Protein AF-A0A1B7VF75-F1 (afdb_monomer_lite)

Secondary structure (DSSP, 8-state):
---------PPPPP---PPPEE---EE------TTEEEPPBEEPPPEETTS------EEESS-SSS--EEPSSS--SSSB--EEESS--EEE-

Radius of gyration: 23.59 Å; chains: 1; bounding box: 65×38×61 Å

Foldseek 3Di:
DDDDDDDDDDDDDDDDDWWDKDQFDKDQDDDDAAFDWGDKIATDLIDTGPSDDWFWKWKALPDQPDRTDTDPDPGGDRIDGPTHHRGDMHMGD

Structure (mmCIF, N/CA/C/O backbone):
data_AF-A0A1B7VF75-F1
#
_entry.id   AF-A0A1B7VF75-F1
#
loop_
_atom_site.group_PDB
_atom_site.id
_atom_site.type_symbol
_atom_site.label_atom_id
_atom_site.label_alt_id
_atom_site.label_comp_id
_atom_site.label_asym_id
_atom_site.label_entity_id
_atom_site.label_seq_id
_atom_site.pdbx_PDB_ins_code
_atom_site.Cartn_x
_atom_site.Cartn_y
_atom_site.Cartn_z
_atom_site.occupancy
_atom_site.B_iso_or_equiv
_atom_site.auth_seq_id
_atom_site.auth_comp_id
_atom_site.auth_asym_id
_atom_site.auth_atom_id
_atom_site.pdbx_PDB_model_num
ATOM 1 N N . THR A 1 1 ? -50.917 27.760 43.974 1.00 42.25 1 THR A N 1
ATOM 2 C CA . THR A 1 1 ? -50.860 27.251 42.590 1.00 42.25 1 THR A CA 1
ATOM 3 C C . THR A 1 1 ? -49.492 26.639 42.367 1.00 42.25 1 THR A C 1
ATOM 5 O O . THR A 1 1 ? -48.521 27.355 42.173 1.00 42.25 1 THR A O 1
ATOM 8 N N . THR A 1 2 ? -49.362 25.324 42.505 1.00 49.38 2 THR A N 1
ATOM 9 C CA . THR A 1 2 ? -48.100 24.629 42.214 1.00 49.38 2 THR A CA 1
ATOM 10 C C . THR A 1 2 ? -48.004 24.443 40.704 1.00 49.38 2 THR A C 1
ATOM 12 O O . THR A 1 2 ? -48.758 23.668 40.124 1.00 49.38 2 THR A O 1
ATOM 15 N N . SER A 1 3 ? -47.129 25.218 40.060 1.00 53.62 3 SER A N 1
ATOM 16 C CA . SER A 1 3 ? -46.789 25.037 38.647 1.00 53.62 3 SER A CA 1
ATOM 17 C C . SER A 1 3 ? -45.984 23.745 38.524 1.00 53.62 3 SER A C 1
ATOM 19 O O . SER A 1 3 ? -44.840 23.684 38.976 1.00 53.62 3 SER A O 1
ATOM 21 N N . GLY A 1 4 ? -46.614 22.688 38.010 1.00 56.75 4 GLY A N 1
ATOM 22 C CA . GLY A 1 4 ? -45.951 21.422 37.716 1.00 56.75 4 GLY A CA 1
ATOM 23 C C . GLY A 1 4 ? -44.903 21.640 36.631 1.00 56.75 4 GLY A C 1
ATOM 24 O O . GLY A 1 4 ? -45.242 21.991 35.505 1.00 56.75 4 GLY A O 1
ATOM 25 N N . GLY A 1 5 ? -43.631 21.477 36.990 1.00 61.47 5 GLY A N 1
ATOM 26 C CA . GLY A 1 5 ? -42.525 21.531 36.044 1.00 61.47 5 GLY A CA 1
ATOM 27 C C . GLY A 1 5 ? -42.592 20.341 35.094 1.00 61.47 5 GLY A C 1
ATOM 28 O O . GLY A 1 5 ? -42.446 19.198 35.520 1.00 61.47 5 GLY A O 1
ATOM 29 N N . CYS A 1 6 ? -42.813 20.607 33.811 1.00 62.97 6 CYS A N 1
ATOM 30 C CA . CYS A 1 6 ? -42.640 19.609 32.767 1.00 62.97 6 CYS A CA 1
ATOM 31 C C . CYS A 1 6 ? -41.138 19.409 32.541 1.00 62.97 6 CYS A C 1
ATOM 33 O O . CYS A 1 6 ? -40.471 20.289 32.001 1.00 62.97 6 CYS A O 1
ATOM 35 N N . THR A 1 7 ? -40.602 18.270 32.966 1.00 71.31 7 THR A N 1
ATOM 36 C CA . THR A 1 7 ? -39.256 17.830 32.589 1.00 71.31 7 THR A CA 1
ATOM 37 C C . THR A 1 7 ? -39.379 16.848 31.434 1.00 71.31 7 THR A C 1
ATOM 39 O O . THR A 1 7 ? -39.883 15.742 31.623 1.00 71.31 7 THR A O 1
ATOM 42 N N . ASP A 1 8 ? -38.927 17.256 30.252 1.00 64.69 8 ASP A N 1
ATOM 43 C CA . ASP A 1 8 ? -38.750 16.376 29.100 1.00 64.69 8 ASP A CA 1
ATOM 44 C C . ASP A 1 8 ? -37.265 16.013 28.996 1.00 64.69 8 ASP A C 1
ATOM 46 O O . ASP A 1 8 ? -36.403 16.893 29.023 1.00 64.69 8 ASP A O 1
ATOM 50 N N . THR A 1 9 ? -36.957 14.718 28.961 1.00 73.31 9 THR A N 1
ATOM 51 C CA . THR A 1 9 ? -35.574 14.228 28.878 1.00 73.31 9 THR A CA 1
ATOM 52 C C . THR A 1 9 ? -35.445 13.423 27.597 1.00 73.31 9 THR A C 1
ATOM 54 O O . THR A 1 9 ? -36.079 12.379 27.454 1.00 73.31 9 THR A O 1
ATOM 57 N N . SER A 1 10 ? -34.636 13.910 26.654 1.00 75.25 10 SER A N 1
ATOM 58 C CA . SER A 1 10 ? -34.395 13.219 25.386 1.00 75.25 10 SER A CA 1
ATOM 59 C C . SER A 1 10 ? -33.795 11.828 25.608 1.00 75.25 10 SER A C 1
ATOM 61 O O . SER A 1 10 ? -33.032 11.619 26.554 1.00 75.25 10 SER A O 1
A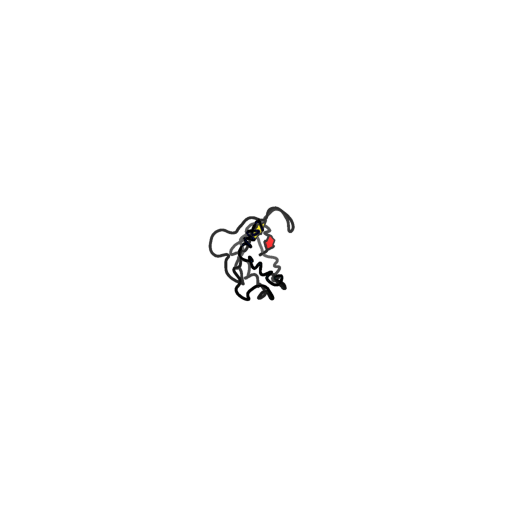TOM 63 N N . ALA A 1 11 ? -34.074 10.895 24.694 1.00 78.19 11 ALA A N 1
ATOM 64 C CA . ALA A 1 11 ? -33.445 9.578 24.702 1.00 78.19 11 ALA A CA 1
ATOM 65 C C . ALA A 1 11 ? -31.909 9.690 24.662 1.00 78.19 11 ALA A C 1
ATOM 67 O O . ALA A 1 11 ? -31.351 10.518 23.938 1.00 78.19 11 ALA A O 1
ATOM 68 N N . ALA A 1 12 ? -31.229 8.847 25.439 1.00 76.81 12 ALA A N 1
ATOM 69 C CA . ALA A 1 12 ? -29.775 8.764 25.419 1.00 76.81 12 ALA A CA 1
ATOM 70 C C . ALA A 1 12 ? -29.292 8.166 24.085 1.00 76.81 12 ALA A C 1
ATOM 72 O O . ALA A 1 12 ? -29.841 7.170 23.614 1.00 76.81 12 ALA A O 1
ATOM 73 N N . VAL A 1 13 ? -28.258 8.767 23.491 1.00 77.50 13 VAL A N 1
ATOM 74 C CA . VAL A 1 13 ? -27.582 8.250 22.292 1.00 77.50 13 VAL A CA 1
ATOM 75 C C . VAL A 1 13 ? -26.316 7.521 22.728 1.00 77.50 13 VAL A C 1
ATOM 77 O O . VAL A 1 13 ? -25.467 8.101 23.402 1.00 77.50 13 VAL A O 1
ATOM 80 N N . GLU A 1 14 ? -26.182 6.256 22.336 1.00 74.25 14 GLU A N 1
ATOM 81 C CA . GLU A 1 14 ? -24.962 5.482 22.550 1.00 74.25 14 GLU A CA 1
ATOM 82 C C . GLU A 1 14 ? -23.959 5.750 21.421 1.00 74.25 14 GLU A C 1
ATOM 84 O O . GLU A 1 14 ? -24.295 5.676 20.239 1.00 74.25 14 GLU A O 1
ATOM 89 N N . VAL A 1 15 ? -22.712 6.048 21.790 1.00 74.56 15 VAL A N 1
ATOM 90 C CA . VAL A 1 15 ? -21.588 6.159 20.855 1.00 74.56 15 VAL A CA 1
ATOM 91 C C . VAL A 1 15 ? -20.574 5.083 21.215 1.00 74.56 15 VAL A C 1
ATOM 93 O O . VAL A 1 15 ? -19.870 5.188 22.219 1.00 74.56 15 VAL A O 1
ATOM 96 N N . THR A 1 16 ? -20.495 4.040 20.395 1.00 76.12 16 THR A N 1
ATOM 97 C CA . THR A 1 16 ? -19.532 2.953 20.585 1.00 76.12 16 THR A CA 1
ATOM 98 C C . THR A 1 16 ? -18.207 3.304 19.914 1.00 76.12 16 THR A C 1
ATOM 100 O O . THR A 1 16 ? -18.154 3.559 18.712 1.00 76.12 16 THR A O 1
ATOM 103 N N . VAL A 1 17 ? -17.116 3.291 20.681 1.00 76.06 17 VAL A N 1
ATOM 104 C CA . VAL A 1 17 ? -15.760 3.467 20.145 1.00 76.06 17 VAL A CA 1
ATOM 105 C C . VAL A 1 17 ? -15.183 2.095 19.814 1.00 76.06 17 VAL A C 1
ATOM 107 O O . VAL A 1 17 ? -14.957 1.278 20.706 1.00 76.06 17 VAL A O 1
ATOM 110 N N . ASN A 1 18 ? -14.937 1.824 18.533 1.00 77.62 18 ASN A N 1
ATOM 111 C CA . ASN A 1 18 ? -14.275 0.588 18.127 1.00 77.62 18 ASN A CA 1
ATOM 112 C C . ASN A 1 18 ? -12.782 0.605 18.505 1.00 77.62 18 ASN A C 1
ATOM 114 O O . ASN A 1 18 ? -12.145 1.659 18.431 1.00 77.62 18 ASN A O 1
ATOM 118 N N . PRO A 1 19 ? -12.195 -0.556 18.851 1.00 79.62 19 PRO A N 1
ATOM 119 C CA . PRO A 1 19 ? -10.755 -0.666 19.049 1.00 79.62 19 PRO A CA 1
ATOM 120 C C . PRO A 1 19 ? -9.985 -0.226 17.798 1.00 79.62 19 PRO A C 1
ATOM 122 O O . PRO A 1 19 ? -10.424 -0.478 16.675 1.00 79.62 19 PRO A O 1
ATOM 125 N N . ALA A 1 20 ? -8.814 0.385 17.983 1.00 84.19 20 ALA A N 1
ATOM 126 C CA . ALA A 1 20 ? -7.941 0.740 16.868 1.00 84.19 20 AL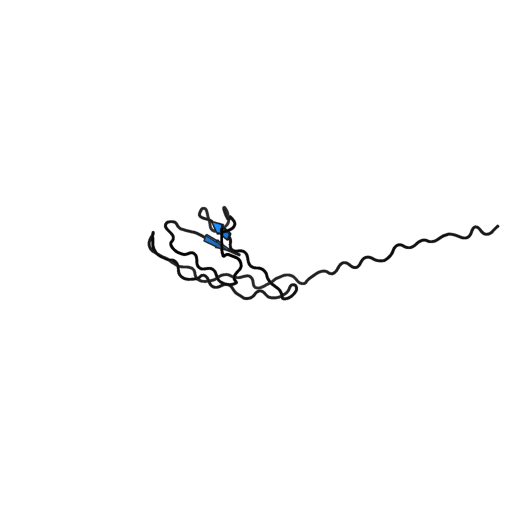A A CA 1
ATOM 127 C C . ALA A 1 20 ? -7.544 -0.505 16.053 1.00 84.19 20 ALA A C 1
ATOM 129 O O . ALA A 1 20 ? -7.381 -1.594 16.608 1.00 84.19 20 ALA A O 1
ATOM 130 N N . ILE A 1 21 ? -7.382 -0.337 14.738 1.00 87.00 21 ILE A N 1
ATOM 131 C CA . ILE A 1 21 ? -6.799 -1.372 13.877 1.00 87.00 21 ILE A CA 1
ATOM 132 C C . ILE A 1 21 ? -5.283 -1.368 14.091 1.00 87.00 21 ILE A C 1
ATOM 134 O O . ILE A 1 21 ? -4.650 -0.313 14.027 1.00 87.00 21 ILE A O 1
ATOM 138 N N . ALA A 1 22 ? -4.707 -2.544 14.310 1.00 87.56 22 ALA A N 1
ATOM 139 C CA . ALA A 1 22 ? -3.274 -2.763 14.447 1.00 87.56 22 ALA A CA 1
ATOM 140 C C . ALA A 1 22 ? -2.773 -3.785 13.412 1.00 87.56 22 ALA A C 1
ATOM 142 O O . ALA A 1 22 ? -3.552 -4.403 12.683 1.00 87.56 22 ALA A O 1
ATOM 143 N N . ASP A 1 23 ? -1.449 -3.910 13.303 1.00 87.00 23 ASP A N 1
ATOM 144 C CA . ASP A 1 23 ? -0.766 -4.889 12.451 1.00 87.00 23 ASP A CA 1
ATOM 145 C C . ASP A 1 23 ? -1.143 -4.849 10.961 1.00 87.00 23 ASP A C 1
ATOM 147 O O . ASP A 1 23 ? -1.095 -5.868 10.279 1.00 87.00 23 ASP A O 1
ATOM 151 N N . ASN A 1 24 ? -1.478 -3.679 10.405 1.00 88.94 24 ASN A N 1
ATOM 152 C CA . ASN A 1 24 ? -1.684 -3.512 8.962 1.00 88.94 24 ASN A CA 1
ATOM 153 C C . ASN A 1 24 ? -0.340 -3.334 8.223 1.00 88.94 24 ASN A C 1
ATOM 155 O O . ASN A 1 24 ? 0.048 -2.225 7.865 1.00 88.94 24 ASN A O 1
ATOM 159 N N . THR A 1 25 ? 0.400 -4.426 8.007 1.00 89.00 25 THR A N 1
ATOM 160 C CA . THR A 1 25 ? 1.749 -4.396 7.403 1.00 89.00 25 THR A CA 1
ATOM 161 C C . THR A 1 25 ? 1.806 -5.065 6.030 1.00 89.00 25 THR A C 1
ATOM 163 O O . THR A 1 25 ? 0.982 -5.919 5.709 1.00 89.00 25 THR A O 1
ATOM 166 N N . ALA A 1 26 ? 2.781 -4.675 5.207 1.00 91.62 26 ALA A N 1
ATOM 167 C CA . ALA A 1 26 ? 3.047 -5.261 3.896 1.00 91.62 26 ALA A CA 1
ATOM 168 C C . ALA A 1 26 ? 4.533 -5.621 3.776 1.00 91.62 26 ALA A C 1
ATOM 170 O O . ALA A 1 26 ? 5.402 -4.828 4.139 1.00 91.62 26 ALA A O 1
ATOM 171 N N . THR A 1 27 ? 4.828 -6.808 3.251 1.00 90.06 27 THR A N 1
ATOM 172 C CA . THR A 1 27 ? 6.195 -7.318 3.061 1.00 90.06 27 THR A CA 1
ATOM 173 C C . THR A 1 27 ? 6.393 -7.830 1.634 1.00 90.06 27 THR A C 1
ATOM 175 O O . THR A 1 27 ? 5.431 -8.023 0.890 1.00 90.06 27 THR A O 1
ATOM 178 N N . GLY A 1 28 ? 7.652 -8.033 1.230 1.00 84.62 28 GLY A N 1
ATOM 179 C CA . GLY A 1 28 ? 7.98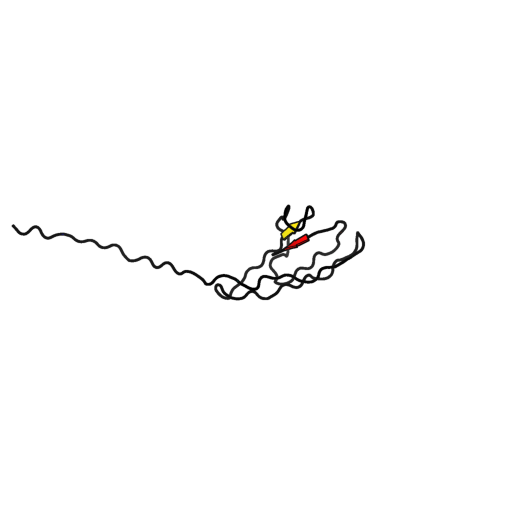9 -8.474 -0.131 1.00 84.62 28 GLY A CA 1
ATOM 180 C C . GLY A 1 28 ? 8.611 -7.381 -1.000 1.00 84.62 28 GLY A C 1
ATOM 181 O O . GLY A 1 28 ? 8.252 -7.235 -2.168 1.00 84.62 28 GLY A O 1
ATOM 182 N N . LYS A 1 29 ? 9.554 -6.608 -0.439 1.00 88.31 29 LYS A N 1
ATOM 183 C CA . LYS A 1 29 ? 10.422 -5.720 -1.226 1.00 88.31 29 LYS A CA 1
ATOM 184 C C . LYS A 1 29 ? 11.201 -6.556 -2.242 1.00 88.31 29 LYS A C 1
ATOM 186 O O . LYS A 1 29 ? 11.790 -7.571 -1.884 1.00 88.31 29 LYS A O 1
ATOM 191 N N . GLN A 1 30 ? 11.223 -6.102 -3.487 1.00 89.31 30 GLN A N 1
ATOM 192 C CA . GLN A 1 30 ? 11.842 -6.816 -4.597 1.00 89.31 30 GLN A CA 1
ATOM 193 C C . GLN A 1 30 ? 12.662 -5.860 -5.457 1.00 89.31 30 GLN A C 1
ATOM 195 O O . GLN A 1 30 ? 12.335 -4.678 -5.570 1.00 89.31 30 GLN A O 1
ATOM 200 N N . THR A 1 31 ? 13.700 -6.403 -6.086 1.00 91.38 31 THR A N 1
ATOM 201 C CA . THR A 1 31 ? 14.449 -5.747 -7.158 1.00 91.38 31 THR A CA 1
ATOM 202 C C . THR A 1 31 ? 14.227 -6.571 -8.416 1.00 91.38 31 THR A C 1
ATOM 204 O O . THR A 1 31 ? 14.593 -7.742 -8.453 1.00 91.38 31 THR A O 1
ATOM 207 N N . ILE A 1 32 ? 13.597 -5.973 -9.423 1.00 91.62 32 ILE A N 1
ATOM 208 C CA . ILE A 1 32 ? 13.271 -6.615 -10.700 1.00 91.62 32 ILE A CA 1
ATOM 209 C C . ILE A 1 32 ? 13.803 -5.772 -11.861 1.00 91.62 32 ILE A C 1
ATOM 211 O O . ILE A 1 32 ? 14.034 -4.571 -11.706 1.00 91.62 32 ILE A O 1
ATOM 215 N N . CYS A 1 33 ? 13.996 -6.390 -13.025 1.00 90.50 33 CYS A N 1
ATOM 216 C CA . CYS A 1 33 ? 14.301 -5.659 -14.252 1.00 90.50 33 CYS A CA 1
ATOM 217 C C . CYS A 1 33 ? 13.054 -4.916 -14.762 1.00 90.50 33 CYS A C 1
ATOM 219 O O . CYS A 1 33 ? 11.926 -5.363 -14.553 1.00 90.50 33 CYS A O 1
ATOM 221 N N . SER A 1 34 ? 13.255 -3.787 -15.448 1.00 92.56 34 SER A N 1
ATOM 222 C CA . SER A 1 34 ? 12.153 -3.072 -16.102 1.00 92.56 34 SER A CA 1
ATOM 223 C C . SER A 1 34 ? 11.488 -3.978 -17.144 1.00 92.56 34 SER A C 1
ATOM 225 O O . SER A 1 34 ? 12.176 -4.610 -17.945 1.00 92.56 34 SER A O 1
ATOM 227 N N . GLY A 1 35 ? 10.159 -4.063 -17.108 1.00 91.06 35 GLY A N 1
ATOM 228 C CA . GLY A 1 35 ? 9.373 -4.952 -17.964 1.00 91.06 35 GLY A CA 1
ATOM 229 C C . GLY A 1 35 ? 9.193 -6.369 -17.413 1.00 91.06 35 GLY A C 1
ATOM 230 O O . GLY A 1 35 ? 8.527 -7.176 -18.057 1.00 91.06 35 GLY A O 1
ATOM 231 N N . SER A 1 36 ? 9.719 -6.674 -16.222 1.00 93.12 36 SER A N 1
ATOM 232 C CA . SER A 1 36 ? 9.483 -7.954 -15.547 1.00 93.12 36 SER A CA 1
ATOM 233 C C . SER A 1 36 ? 8.255 -7.916 -14.635 1.00 93.12 36 SER A C 1
ATOM 235 O O . SER A 1 36 ? 7.870 -6.872 -14.104 1.00 93.12 36 SER A O 1
ATOM 237 N N . THR A 1 37 ? 7.659 -9.088 -14.415 1.00 92.12 37 THR A N 1
ATOM 238 C CA . THR A 1 37 ? 6.575 -9.283 -13.445 1.00 92.12 37 THR A CA 1
ATOM 239 C C . THR A 1 37 ? 7.122 -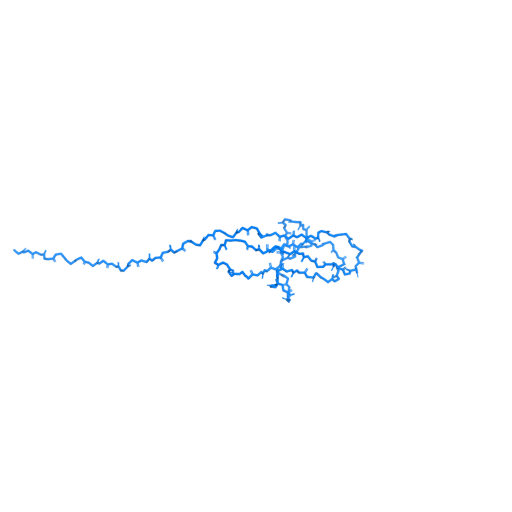9.265 -12.018 1.00 92.12 37 THR A C 1
ATOM 241 O O . THR A 1 37 ? 8.033 -10.026 -11.693 1.00 92.12 37 THR A O 1
ATOM 244 N N . ALA A 1 38 ? 6.555 -8.423 -11.155 1.00 93.00 38 ALA A N 1
ATOM 245 C CA . ALA A 1 38 ? 6.815 -8.453 -9.721 1.00 93.00 38 ALA A CA 1
ATOM 246 C C . ALA A 1 38 ? 6.063 -9.618 -9.061 1.00 93.00 38 ALA A C 1
ATOM 248 O O . ALA A 1 38 ? 4.901 -9.883 -9.378 1.00 93.00 38 ALA A O 1
ATOM 249 N N . SER A 1 39 ? 6.701 -10.281 -8.097 1.00 93.88 39 SER A N 1
ATOM 250 C CA . SER A 1 39 ? 6.034 -11.292 -7.268 1.00 93.88 39 SER A CA 1
ATOM 251 C C . SER A 1 39 ? 4.986 -10.642 -6.368 1.00 93.88 39 SER A C 1
ATOM 253 O O . SER A 1 39 ? 5.047 -9.440 -6.087 1.00 93.88 39 SER A O 1
ATOM 255 N N . SER A 1 40 ? 4.048 -11.451 -5.873 1.00 92.94 40 SER A N 1
ATOM 256 C CA . SER A 1 40 ? 3.008 -10.981 -4.959 1.00 92.94 40 SER A CA 1
ATOM 257 C C . SER A 1 40 ? 3.602 -10.347 -3.699 1.00 92.94 40 SER A C 1
ATOM 259 O O . SER A 1 40 ? 4.484 -10.908 -3.053 1.00 92.94 40 SER A O 1
ATOM 261 N N . ILE A 1 41 ? 3.056 -9.195 -3.329 1.00 94.19 41 ILE A N 1
ATOM 262 C CA . ILE A 1 41 ? 3.246 -8.532 -2.044 1.00 94.19 41 ILE A CA 1
ATOM 263 C C . ILE A 1 41 ? 2.340 -9.229 -1.032 1.00 94.19 41 ILE A C 1
ATOM 265 O O . ILE A 1 41 ? 1.157 -9.462 -1.308 1.00 94.19 41 ILE A O 1
ATOM 269 N N . ILE A 1 42 ? 2.905 -9.575 0.122 1.00 94.81 42 ILE A N 1
ATOM 270 C CA . ILE A 1 42 ? 2.201 -10.299 1.180 1.00 94.81 42 ILE A CA 1
ATOM 271 C C . ILE A 1 42 ? 1.788 -9.313 2.263 1.00 94.81 42 ILE A C 1
ATOM 273 O O . ILE A 1 42 ? 2.632 -8.632 2.856 1.00 94.81 42 ILE A O 1
ATOM 277 N N . GLY A 1 43 ? 0.484 -9.234 2.504 1.00 92.62 43 GLY A N 1
ATOM 278 C CA . GLY A 1 43 ? -0.088 -8.443 3.580 1.00 92.62 43 GLY A CA 1
ATOM 279 C C . GLY A 1 43 ? -0.373 -9.299 4.811 1.00 92.62 43 GLY A C 1
ATOM 280 O O . GLY A 1 43 ? -0.749 -10.462 4.693 1.00 92.62 43 GLY A O 1
ATOM 281 N N . SER A 1 44 ? -0.224 -8.731 6.005 1.00 92.06 44 SER A N 1
ATOM 282 C CA . SER A 1 44 ? -0.682 -9.366 7.249 1.00 92.06 44 SER A CA 1
ATOM 283 C C . SER A 1 44 ? -2.208 -9.333 7.386 1.00 92.06 44 SER A C 1
ATOM 285 O O . SER A 1 44 ? -2.885 -8.515 6.754 1.00 92.06 44 SER A O 1
ATOM 287 N N . THR A 1 45 ? -2.759 -10.185 8.245 1.00 90.69 45 THR A N 1
ATOM 288 C CA . THR A 1 45 ? -4.138 -10.028 8.721 1.00 90.69 45 THR A CA 1
ATOM 289 C C . THR A 1 45 ? -4.132 -8.971 9.829 1.00 90.69 45 THR A C 1
ATOM 291 O O . THR A 1 45 ? -3.402 -9.166 10.802 1.00 90.69 45 THR A O 1
ATOM 294 N N . PRO A 1 46 ? -4.876 -7.857 9.699 1.00 89.88 46 PRO A N 1
ATOM 295 C CA . PRO A 1 46 ? -4.947 -6.847 10.747 1.00 89.88 46 PRO A CA 1
ATOM 296 C C . PRO A 1 46 ? -5.571 -7.409 12.026 1.00 89.88 46 PRO A C 1
ATOM 298 O O . PRO A 1 46 ? -6.306 -8.399 11.995 1.00 89.88 46 PRO A O 1
ATOM 301 N N . THR A 1 47 ? -5.292 -6.751 13.144 1.00 89.50 47 THR A N 1
ATOM 302 C CA . THR A 1 47 ? -5.871 -7.053 14.458 1.00 89.50 47 THR A CA 1
ATOM 303 C C . THR A 1 47 ? -6.676 -5.850 14.967 1.00 89.50 47 THR A C 1
ATOM 305 O O . THR A 1 47 ? -6.547 -4.734 14.459 1.00 89.50 47 THR A O 1
ATOM 308 N N . GLY A 1 48 ? -7.565 -6.061 15.944 1.00 85.19 48 GLY A N 1
ATOM 309 C CA . GLY A 1 48 ? -8.423 -4.997 16.490 1.00 85.19 48 GLY A CA 1
ATOM 310 C C . GLY A 1 48 ? -9.633 -4.648 15.608 1.00 85.19 48 GLY A C 1
ATOM 311 O O . GLY A 1 48 ? -10.067 -5.445 14.777 1.00 85.19 48 GLY A O 1
ATOM 312 N N . GLY A 1 49 ? -10.227 -3.468 15.784 1.00 83.69 49 GLY A N 1
ATOM 313 C CA . GLY A 1 49 ? -11.457 -3.089 15.077 1.00 83.69 49 GLY A CA 1
ATOM 314 C C . GLY A 1 49 ? -12.638 -4.033 15.341 1.00 83.69 49 GLY A C 1
ATOM 315 O O . GLY A 1 49 ? -12.828 -4.524 16.452 1.00 83.69 49 GLY A O 1
ATOM 316 N N . THR A 1 50 ? -13.449 -4.271 14.309 1.00 79.88 50 THR A N 1
ATOM 317 C CA . THR A 1 50 ? -14.635 -5.150 14.346 1.00 79.88 50 THR A CA 1
ATOM 318 C C . THR A 1 50 ? -14.342 -6.589 13.903 1.00 79.88 50 THR A C 1
ATOM 320 O O . THR A 1 50 ? -15.260 -7.400 13.810 1.00 79.88 50 THR A O 1
ATOM 323 N N . GLY A 1 51 ? -13.084 -6.910 13.573 1.00 79.38 51 GLY A N 1
ATOM 324 C CA . GLY A 1 51 ? -12.671 -8.218 13.046 1.00 79.38 51 GLY A CA 1
ATOM 325 C C . GLY A 1 51 ? -13.033 -8.482 11.577 1.00 79.38 51 GLY A C 1
ATOM 326 O O . GLY A 1 51 ? -12.601 -9.487 11.020 1.00 79.38 51 GLY A O 1
ATOM 327 N N . THR A 1 52 ? -13.787 -7.589 10.925 1.00 83.44 52 THR A N 1
ATOM 328 C CA . THR A 1 52 ? -14.046 -7.637 9.476 1.00 83.44 52 THR A CA 1
ATOM 329 C C . THR A 1 52 ? -13.255 -6.531 8.787 1.00 83.44 52 THR A C 1
ATOM 331 O O . THR A 1 52 ? -13.436 -5.357 9.108 1.00 83.44 52 THR A O 1
ATOM 334 N N . TYR A 1 53 ? -12.394 -6.889 7.830 1.00 86.31 53 TYR A N 1
ATOM 335 C CA . TYR A 1 53 ? -11.496 -5.940 7.168 1.00 86.31 53 TYR A CA 1
ATOM 336 C C . TYR A 1 53 ? -11.745 -5.871 5.666 1.00 86.31 53 TYR A C 1
ATOM 338 O O . TYR A 1 53 ? -11.869 -6.892 4.992 1.00 86.31 53 TYR A O 1
ATOM 346 N N . THR A 1 54 ? -11.757 -4.646 5.144 1.00 88.00 54 THR A N 1
ATOM 347 C CA . THR A 1 54 ? -11.671 -4.371 3.708 1.00 88.00 54 THR A CA 1
ATOM 348 C C . THR A 1 54 ? -10.288 -3.803 3.425 1.00 88.00 54 THR A C 1
ATOM 350 O O . THR A 1 54 ? -9.865 -2.864 4.097 1.00 88.00 54 THR A O 1
ATOM 353 N N . TYR A 1 55 ? -9.581 -4.373 2.452 1.00 90.62 55 TYR A N 1
ATOM 354 C CA . TYR A 1 55 ? -8.249 -3.913 2.063 1.00 90.62 55 TYR A CA 1
ATOM 355 C C . TYR A 1 55 ? -8.348 -2.946 0.884 1.00 90.62 55 TYR A C 1
ATOM 357 O O . TYR A 1 55 ? -9.292 -3.014 0.097 1.00 90.62 55 TYR A O 1
ATOM 365 N N . SER A 1 56 ? -7.378 -2.045 0.754 1.00 93.25 56 SER A N 1
ATOM 366 C CA . SER A 1 56 ? -7.252 -1.185 -0.421 1.00 93.25 56 SER A CA 1
ATOM 367 C C . SER A 1 56 ? -5.788 -0.886 -0.675 1.00 93.25 56 SER A C 1
ATOM 369 O O . SER A 1 56 ? -5.145 -0.197 0.110 1.00 93.25 56 SER A O 1
ATOM 371 N N . TRP A 1 57 ? -5.251 -1.410 -1.771 1.00 94.62 57 TRP A N 1
ATOM 372 C CA . TRP A 1 57 ? -3.871 -1.136 -2.149 1.00 94.62 57 TRP A CA 1
ATOM 373 C C . TRP A 1 57 ? -3.743 0.176 -2.927 1.00 94.62 57 TRP A C 1
ATOM 375 O O . TRP A 1 57 ? -4.486 0.459 -3.875 1.00 94.62 57 TRP A O 1
ATOM 385 N N . LEU A 1 58 ? -2.739 0.959 -2.541 1.00 95.31 58 LEU A N 1
ATOM 386 C CA . LEU A 1 58 ? -2.307 2.178 -3.206 1.00 95.31 58 LEU A CA 1
ATOM 387 C C . LEU A 1 58 ? -0.896 2.004 -3.755 1.00 95.31 58 LEU A C 1
ATOM 389 O O . LEU A 1 58 ? -0.050 1.348 -3.143 1.00 95.31 58 LEU A O 1
ATOM 393 N N . SER A 1 59 ? -0.625 2.669 -4.870 1.00 95.44 59 SER A N 1
ATOM 394 C CA . SER A 1 59 ? 0.696 2.706 -5.491 1.00 95.44 59 SER A CA 1
ATOM 395 C C . SER A 1 59 ? 1.189 4.136 -5.665 1.00 95.44 59 SER A C 1
ATOM 397 O O . SER A 1 59 ? 0.391 5.026 -5.951 1.00 95.44 59 SER A O 1
ATOM 399 N N . SER A 1 60 ? 2.495 4.347 -5.558 1.00 96.31 60 SER A N 1
ATOM 400 C CA . SER A 1 60 ? 3.175 5.592 -5.918 1.00 96.31 60 SER A CA 1
ATOM 401 C C . SER A 1 60 ? 4.326 5.290 -6.868 1.00 96.31 60 SER A C 1
ATOM 403 O O . SER A 1 60 ? 5.004 4.283 -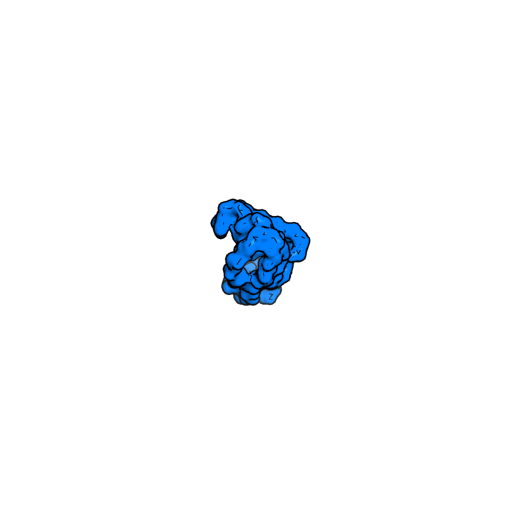6.704 1.00 96.31 60 SER A O 1
ATOM 405 N N . ILE A 1 61 ? 4.571 6.175 -7.831 1.00 95.75 61 ILE A N 1
ATOM 406 C CA . ILE A 1 61 ? 5.789 6.197 -8.663 1.00 95.75 61 ILE A CA 1
ATOM 407 C C . ILE A 1 61 ? 6.644 7.436 -8.369 1.00 95.75 61 ILE A C 1
ATOM 409 O O . ILE A 1 61 ? 7.591 7.728 -9.095 1.00 95.75 61 ILE A O 1
ATOM 413 N N . THR A 1 62 ? 6.336 8.162 -7.288 1.00 94.44 62 THR A N 1
ATOM 414 C CA . THR A 1 62 ? 7.073 9.363 -6.868 1.00 94.44 62 THR A CA 1
ATOM 415 C C . THR A 1 62 ? 8.006 9.090 -5.692 1.00 94.44 62 THR A C 1
ATOM 417 O O . THR A 1 62 ? 9.195 9.391 -5.774 1.00 94.44 62 THR A O 1
ATOM 420 N N . SER A 1 63 ? 7.492 8.543 -4.586 1.00 93.44 63 SER A N 1
ATOM 421 C CA . SER A 1 63 ? 8.304 8.188 -3.417 1.00 93.44 63 SER A CA 1
ATOM 422 C C . SER A 1 63 ? 7.597 7.192 -2.492 1.00 93.44 63 SER A C 1
ATOM 424 O O . SER A 1 63 ? 6.410 6.902 -2.640 1.00 93.44 63 SER A O 1
ATOM 426 N N . ALA A 1 64 ? 8.322 6.712 -1.477 1.00 92.06 64 ALA A N 1
ATOM 427 C CA . ALA A 1 64 ? 7.773 5.864 -0.418 1.00 92.06 64 ALA A CA 1
ATOM 428 C C . ALA A 1 64 ? 6.816 6.599 0.544 1.00 92.06 64 ALA A C 1
ATOM 430 O O . ALA A 1 64 ? 6.159 5.951 1.355 1.00 92.06 64 ALA A O 1
ATOM 431 N N . THR A 1 65 ? 6.738 7.934 0.486 1.00 92.50 65 THR A N 1
ATOM 432 C CA . THR A 1 65 ? 5.972 8.761 1.440 1.00 92.50 65 THR A CA 1
ATOM 433 C C . THR A 1 65 ? 4.890 9.620 0.786 1.00 92.50 65 THR A C 1
ATOM 435 O O . THR A 1 65 ? 3.943 10.016 1.463 1.00 92.50 65 THR A O 1
ATOM 438 N N . ALA A 1 66 ? 4.979 9.885 -0.518 1.00 93.19 66 ALA A N 1
ATOM 439 C CA . ALA A 1 66 ? 4.078 10.774 -1.247 1.00 93.19 66 ALA A CA 1
ATOM 440 C C . ALA A 1 66 ? 3.700 10.200 -2.620 1.00 93.19 66 ALA A C 1
ATOM 442 O O . ALA A 1 66 ? 4.344 9.281 -3.121 1.00 93.19 66 ALA A O 1
ATOM 443 N N . GLY A 1 67 ? 2.646 10.747 -3.234 1.00 94.25 67 GLY A N 1
ATOM 444 C CA . GLY A 1 67 ? 2.215 10.374 -4.590 1.00 94.25 67 GLY A CA 1
ATOM 445 C C . GLY A 1 67 ? 1.418 9.068 -4.682 1.00 94.25 67 GLY A C 1
ATOM 446 O O . GLY A 1 67 ? 1.286 8.509 -5.765 1.00 94.25 67 GLY A O 1
ATOM 447 N N . PHE A 1 68 ? 0.897 8.563 -3.561 1.00 96.19 68 PHE A N 1
ATOM 448 C CA . PHE A 1 68 ? 0.066 7.362 -3.562 1.00 96.19 68 PHE A CA 1
ATOM 449 C C . PHE A 1 68 ? -1.322 7.637 -4.137 1.00 96.19 68 PHE A C 1
ATOM 451 O O . PHE A 1 68 ? -2.034 8.517 -3.656 1.00 96.19 68 PHE A O 1
ATOM 458 N N . ALA A 1 69 ? -1.723 6.817 -5.101 1.00 95.88 69 ALA A N 1
ATOM 459 C CA . ALA A 1 69 ? -3.061 6.790 -5.670 1.00 95.88 69 ALA A CA 1
ATOM 460 C C . ALA A 1 69 ? -3.667 5.388 -5.544 1.00 95.88 69 ALA A C 1
ATOM 462 O O . ALA A 1 69 ? -2.945 4.391 -5.461 1.00 95.88 69 ALA A O 1
ATOM 463 N N . ALA A 1 70 ? -4.998 5.315 -5.529 1.00 93.25 70 ALA A N 1
ATOM 464 C CA . ALA A 1 70 ? -5.707 4.042 -5.519 1.00 93.25 70 ALA A CA 1
ATOM 465 C C . ALA A 1 70 ? -5.412 3.255 -6.802 1.00 93.25 70 ALA A C 1
ATOM 467 O O . ALA A 1 70 ? -5.491 3.789 -7.913 1.00 93.25 70 ALA A O 1
ATOM 468 N N . ILE A 1 71 ? -5.087 1.975 -6.642 1.00 93.25 71 ILE A N 1
ATOM 469 C CA . ILE A 1 71 ? -4.872 1.064 -7.765 1.00 93.25 71 ILE A CA 1
ATOM 470 C C . ILE A 1 71 ? -6.226 0.744 -8.405 1.00 93.25 71 ILE A C 1
ATOM 472 O O . ILE A 1 71 ? -7.199 0.481 -7.705 1.00 93.25 71 ILE A O 1
ATOM 476 N N . LYS A 1 72 ? -6.314 0.763 -9.737 1.00 87.56 72 LYS A N 1
ATOM 477 C CA . LYS A 1 72 ? -7.539 0.363 -10.444 1.00 87.56 72 LYS A CA 1
ATOM 478 C C . LYS A 1 72 ? -7.627 -1.162 -10.544 1.00 87.56 72 LYS A C 1
ATOM 480 O O . LYS A 1 72 ? -6.626 -1.819 -10.808 1.00 87.56 72 LYS A O 1
ATOM 485 N N . GLY A 1 73 ? -8.835 -1.709 -10.422 1.00 84.94 73 GLY A N 1
ATOM 486 C CA . GLY A 1 73 ? -9.083 -3.147 -10.554 1.00 84.94 73 GLY A CA 1
ATOM 487 C C . GLY A 1 73 ? -8.997 -3.886 -9.220 1.00 84.94 73 GLY A C 1
ATOM 488 O O . GLY A 1 73 ? -9.457 -3.380 -8.201 1.00 84.94 73 GLY A O 1
ATOM 489 N N . SER A 1 74 ? -8.452 -5.105 -9.232 1.00 84.50 74 SER A N 1
ATOM 490 C CA . SER A 1 74 ? -8.418 -5.970 -8.048 1.00 84.50 74 SER A CA 1
ATOM 491 C C . SER A 1 74 ? -7.356 -5.509 -7.047 1.00 84.50 74 SER A C 1
ATOM 493 O O . SER A 1 74 ? -6.179 -5.839 -7.181 1.00 84.50 74 SER A O 1
ATOM 495 N N . ASN A 1 75 ? -7.780 -4.758 -6.030 1.00 89.62 75 ASN A N 1
ATOM 496 C CA . ASN A 1 75 ? -6.921 -4.223 -4.969 1.00 89.62 75 ASN A CA 1
ATOM 497 C C . ASN A 1 75 ? -7.507 -4.418 -3.555 1.00 89.62 75 ASN A C 1
ATOM 499 O O . ASN A 1 75 ? -7.034 -3.788 -2.611 1.00 89.62 75 ASN A O 1
ATOM 503 N N . THR A 1 76 ? -8.535 -5.259 -3.414 1.00 91.06 76 THR A N 1
ATOM 504 C CA . THR A 1 76 ? -9.291 -5.446 -2.163 1.00 91.06 76 THR A CA 1
ATOM 505 C C . THR A 1 76 ? -8.911 -6.702 -1.385 1.00 91.06 76 THR A C 1
ATOM 507 O O . THR A 1 76 ? -9.493 -7.007 -0.344 1.00 91.06 76 THR A O 1
ATOM 510 N N . THR A 1 77 ? -7.917 -7.440 -1.871 1.00 91.62 77 THR A N 1
ATOM 511 C CA . THR A 1 77 ? -7.402 -8.660 -1.251 1.00 91.62 77 THR A CA 1
ATOM 512 C C . THR A 1 77 ? -6.283 -8.365 -0.253 1.00 91.62 77 THR A C 1
ATOM 514 O O . THR A 1 77 ? -5.581 -7.357 -0.348 1.00 91.62 77 THR A O 1
ATOM 517 N N . ILE A 1 78 ? -6.079 -9.290 0.690 1.00 92.75 78 ILE A N 1
ATOM 518 C CA . ILE A 1 78 ? -5.012 -9.193 1.698 1.00 92.75 78 ILE A CA 1
ATOM 519 C C . ILE A 1 78 ? -3.621 -9.075 1.063 1.00 92.75 78 ILE A C 1
ATOM 521 O O . ILE A 1 78 ? -2.815 -8.260 1.503 1.00 92.75 78 ILE A O 1
ATOM 525 N N . ASN A 1 79 ? -3.381 -9.851 0.004 1.00 93.62 79 ASN A N 1
ATOM 526 C CA . ASN A 1 79 ? -2.168 -9.844 -0.806 1.00 93.62 79 ASN A CA 1
ATOM 527 C C . ASN A 1 79 ? -2.418 -9.075 -2.101 1.00 93.62 79 ASN A C 1
ATOM 529 O O . ASN A 1 79 ? -3.556 -9.012 -2.571 1.00 93.62 79 ASN A O 1
ATOM 533 N N . TYR A 1 80 ? -1.360 -8.549 -2.706 1.00 94.00 80 TYR A N 1
ATOM 534 C CA . TYR A 1 80 ? -1.456 -7.821 -3.967 1.00 94.00 80 TYR A CA 1
ATOM 535 C C . TYR A 1 80 ? -0.392 -8.274 -4.957 1.00 94.00 80 TYR A C 1
ATOM 537 O O . TYR A 1 80 ? 0.779 -8.367 -4.607 1.00 94.00 80 TYR A O 1
ATOM 545 N N . ALA A 1 81 ? -0.792 -8.521 -6.202 1.00 93.12 81 ALA A N 1
ATOM 546 C CA . ALA A 1 81 ? 0.109 -8.877 -7.290 1.00 93.12 81 ALA A CA 1
ATOM 547 C C . ALA A 1 81 ? 0.258 -7.676 -8.240 1.00 93.12 81 ALA A C 1
ATOM 549 O O . ALA A 1 81 ? -0.674 -7.391 -8.992 1.00 93.12 81 ALA A O 1
ATOM 550 N N . PRO A 1 82 ? 1.405 -6.968 -8.237 1.00 90.81 82 PRO A N 1
ATOM 551 C CA . PRO A 1 82 ? 1.584 -5.766 -9.053 1.00 90.81 82 PRO A CA 1
ATOM 552 C C . PRO A 1 82 ? 1.586 -5.998 -10.564 1.00 90.81 82 PRO A C 1
ATOM 554 O O . PRO A 1 82 ? 1.363 -5.057 -11.321 1.00 90.81 82 PRO A O 1
ATOM 557 N N . GLY A 1 83 ? 1.852 -7.231 -11.001 1.00 91.75 83 GLY A N 1
ATOM 558 C CA . GLY A 1 83 ? 2.031 -7.546 -12.411 1.00 91.75 83 GLY A CA 1
ATOM 559 C C . GLY A 1 83 ? 3.369 -7.029 -12.942 1.00 91.75 83 GLY A C 1
ATOM 560 O O . GLY A 1 83 ? 4.365 -7.000 -12.221 1.00 91.75 83 GLY A O 1
ATOM 561 N N . ILE A 1 84 ? 3.398 -6.666 -14.223 1.00 93.44 84 ILE A N 1
ATOM 562 C CA . ILE A 1 84 ? 4.600 -6.180 -14.910 1.00 93.44 84 ILE A CA 1
ATOM 563 C C . ILE A 1 84 ? 4.842 -4.712 -14.566 1.00 93.44 84 ILE A C 1
ATOM 565 O O . ILE A 1 84 ? 3.948 -3.884 -14.741 1.00 93.44 84 ILE A O 1
ATOM 569 N N . LEU A 1 85 ? 6.061 -4.379 -14.135 1.00 93.75 85 LEU A N 1
ATOM 570 C CA . LEU A 1 85 ? 6.448 -3.005 -13.812 1.00 93.75 85 LEU A CA 1
ATOM 571 C C . LEU A 1 85 ? 7.565 -2.520 -14.730 1.00 93.75 85 LEU A C 1
ATOM 573 O O . LEU A 1 85 ? 8.587 -3.178 -14.905 1.00 93.75 85 LEU A O 1
ATOM 577 N N . THR A 1 86 ? 7.391 -1.324 -15.283 1.00 93.88 86 THR A N 1
ATOM 578 C CA . THR A 1 86 ? 8.409 -0.638 -16.094 1.00 93.88 86 THR A CA 1
ATOM 579 C C . THR A 1 86 ? 9.135 0.467 -15.324 1.00 93.88 86 THR A C 1
ATOM 581 O O . THR A 1 86 ? 10.196 0.914 -15.758 1.00 93.88 86 THR A O 1
ATOM 584 N N . ALA A 1 87 ? 8.606 0.865 -14.161 1.00 92.38 87 ALA A N 1
ATOM 585 C CA . ALA A 1 87 ? 9.157 1.892 -13.283 1.00 92.38 87 ALA A CA 1
ATOM 586 C C . ALA A 1 87 ? 9.139 1.446 -11.813 1.00 92.38 87 ALA A C 1
ATOM 588 O O . ALA A 1 87 ? 8.289 0.652 -11.394 1.00 92.38 87 ALA A O 1
ATOM 589 N N . THR A 1 88 ? 10.060 1.997 -11.017 1.00 93.56 88 THR A N 1
ATOM 590 C CA . THR A 1 88 ? 10.073 1.808 -9.562 1.00 93.56 88 THR A CA 1
ATOM 591 C C . THR A 1 88 ? 8.748 2.278 -8.979 1.00 93.56 88 THR A C 1
ATOM 593 O O . THR A 1 88 ? 8.391 3.447 -9.101 1.00 93.56 88 THR A O 1
ATOM 596 N N . THR A 1 89 ? 8.026 1.355 -8.350 1.00 94.38 89 THR A N 1
ATOM 597 C CA . THR A 1 89 ? 6.695 1.611 -7.803 1.00 94.38 89 THR A CA 1
ATOM 598 C C . THR A 1 89 ? 6.665 1.203 -6.335 1.00 94.38 89 THR A C 1
ATOM 600 O O . THR A 1 89 ? 7.072 0.099 -5.970 1.00 94.38 89 THR A O 1
ATOM 603 N N . TRP A 1 90 ? 6.198 2.106 -5.483 1.00 94.88 90 TRP A N 1
ATOM 604 C CA . TRP A 1 90 ? 5.972 1.889 -4.060 1.00 94.88 90 TRP A CA 1
ATOM 605 C C . TRP A 1 90 ? 4.529 1.459 -3.828 1.00 94.88 90 TRP A C 1
ATOM 607 O O . TRP A 1 90 ? 3.624 2.014 -4.443 1.00 94.88 90 TRP A O 1
ATOM 617 N N . TYR A 1 91 ? 4.308 0.520 -2.910 1.00 94.00 91 TYR A N 1
ATOM 618 C CA . TYR A 1 91 ? 2.981 0.002 -2.577 1.00 94.00 91 TYR A CA 1
ATOM 619 C C . TYR A 1 91 ? 2.702 0.142 -1.086 1.00 94.00 91 TYR A C 1
ATOM 621 O O . TYR A 1 91 ? 3.599 -0.048 -0.263 1.00 94.00 91 TYR A O 1
ATOM 629 N N . ARG A 1 92 ? 1.453 0.456 -0.746 1.00 93.56 92 ARG A N 1
ATOM 630 C CA . ARG A 1 92 ? 0.933 0.460 0.628 1.00 93.56 92 ARG A CA 1
ATOM 631 C C . ARG A 1 92 ? -0.542 0.068 0.640 1.00 93.56 92 ARG A C 1
ATOM 633 O O . ARG A 1 92 ? -1.167 0.040 -0.418 1.00 93.56 92 ARG A O 1
ATOM 640 N N . ARG A 1 93 ? -1.088 -0.177 1.823 1.00 90.62 93 ARG A N 1
ATOM 641 C CA . ARG A 1 93 ? -2.503 -0.467 2.063 1.00 90.62 93 ARG A CA 1
ATOM 642 C C . ARG A 1 93 ? -2.969 0.169 3.365 1.00 90.62 93 ARG A C 1
ATOM 644 O O . ARG A 1 93 ? -2.078 0.557 4.153 1.00 90.62 93 ARG A O 1
#

Sequence (93 aa):
TTSGGCTDTSAAVEVTVNPAIADNTATGKQTICSGSTASSIIGSTPTGGTGTYTYSWLSSITSATAGFAAIKGSNTTINYAPGILTATTWYRR

pLDDT: mean 86.46, std 10.85, range [42.25, 96.31]

Organism: NCBI:txid1710894

=== Feature glossary ===
Legend for the data blocks above and below:

— What the protein is —

Sequence gives the chain of amino acids in standard one-letter code (A=alanine, C=cysteine, …, Y=tyrosine), read N→C. It is the only feature that is directly encoded by the gene; all structural features are derived from the folded form of this sequence.

The annotation block draws on four external resources. InterPro: which protein families and domains the sequence belongs to. GO: standardized terms for what the protein does, what process it participates in, and where in the cell it acts. CATH: which structural fold it has in the CATH hierarchy. Organism: the species of origin.

— Where its atoms are —

Atomic coordinates in PDBx/mmCIF format — the same representation the Protein Data Bank distributes. Each line of the _atom_site loop places one backbone atom in Cartesian space (units: ångströms, origin: arbitrary).

Six rendered views show the 3D structure from the faces of a cube — i.e. along ±x, ±y, ±z. Rendering representation is drawn randomly per protein from cartoon (secondary-structure ribbons), sticks (backbone bonds), or molecular surface; coloring is either N→C rainbow (blue at the N-terminus through red at the C-terminus) or one color per chain.

— Local backbone conformation —

DSSP 8-state secondary structure assigns each residue one of H (α-helix), G (3₁₀-helix), I (π-helix), E (extended β-strand), B (isolated β-bridge), T (hydrogen-bonded turn), S (bend), or '-' (coil). The assignment is computed from backbone hydrogen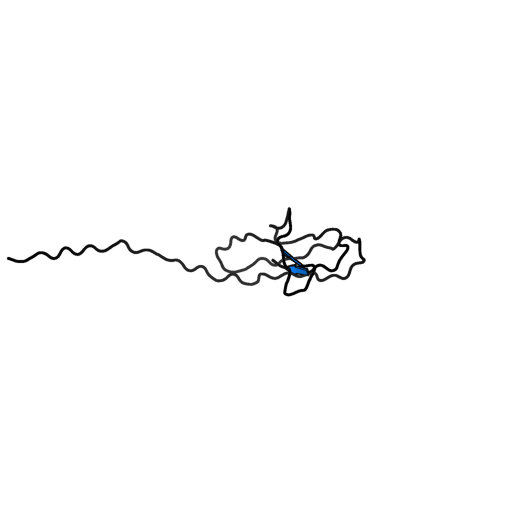-bond geometry via the Kabsch–Sander algorithm.

P-SEA three-state annotation labels each residue as helix, strand, or coil based purely on the geometry of the Cα trace. It serves as a fallback when the full backbone (and thus DSSP) is unavailable.

φ (phi) and ψ (psi) are the two rotatable backbone dihedrals per residue: φ is the C(i-1)–N–Cα–C torsion, ψ is the N–Cα–C–N(i+1) torsion, both in degrees on (−180°, 180°]. α-helical residues cluster near (−60°, −45°); β-strand residues near (−120°, +130°). A Ramachandran plot is simply a scatter of (φ, ψ) for every residue.

— Global shape and packing —

Radius of gyration (Rg) is the root-mean-square distance of Cα atoms from their centroid — a single number for overall size and compactness. A globular domain of N residues has Rg ≈ 2.2·N^0.38 Å; an extended or disordered chain has a much larger Rg. The Cα contact count is the number of residue pairs whose Cα atoms are within 8 Å and are more than four positions apart in sequence — a standard proxy for tertiary packing density. The bounding box is the smallest axis-aligned box enclosing all Cα atoms.

Accessible surface area quantifies burial. A residue with SASA near zero is packed into the hydrophobic core; one with SASA >100 Å² sits on the surface. Computed here via the Shrake–Rupley numerical algorithm with a 1.4 Å probe.

The contact map is a binary N×N matrix image: pixel (i, j) is dark where Cα_i and Cα_j are within 8 Å and |i−j|>4. Because the |i−j|>4 filter removes local helical contacts, off-diagonal stripes parallel to the main diagonal indicate parallel β-sheets; stripes perpendicular to it indicate antiparallel β-sheets. The Ramachandran plot scatters every residue's (φ, ψ) pair against the sterically allowed regions. The PAE heatmap renders the predicted-aligned-error matrix.

— Structural neighborhood —

A 3Di character summarizes, for each residue, the relative orientation of the Cα frame of its nearest spatial neighbor. Because it encodes fold topology rather than chemistry, 3Di alignments detect remote structural similarity that sequence alignment misses.

Structural nearest neighbors (via Foldseek easy-search vs the PDB). Reported per hit: target PDB id, E-value, and alignment TM-score. A TM-score above ~0.5 is the conventional threshold for 'same fold'.

— Confidence and disorder —

For AlphaFold models, the B-factor field carries pLDDT — the model's own estimate of local accuracy on a 0–100 scale. Regions with pLDDT<50 should be treated as essentially unmodeled; they often correspond to intrinsically disordered segments.

B-factor (Debye–Waller factor) reflects atomic displacement in the crystal lattice. It is an experimental observable (units Å²), not a prediction; low values mean the atom is pinned down, high values mean it moves or is heterogeneous across the crystal.

Predicted Aligned Error (PAE) is an AlphaFold confidence matrix: entry (i, j) is the expected error in the position of residue j, in ångströms, when the prediction is superimposed on the true structure at residue i. Low PAE within a block of residues means that block is internally rigid and well-predicted; high PAE between two blocks means their relative placement is uncertain even if each block individually is confident.